Protein AF-A0A2W6VGR0-F1 (afdb_monomer)

Foldseek 3Di:
DDWDDDPVDIDDDDDDAAAAEEAEDDPPPGHHPLPVLLVLLSNLRHAFKHKYKYPPDLPSCPCVVLQVVQVWPKDKASQDDPDDDDPDDRDRRMIMIIGTDPTAGAAEEEEQPAQRSLVSSVVNQQRHDDHHHYHPSVRVCVPDPCPVVVCVVVVGDDDDDD

Solvent-accessible surface area (backbone atoms only — not comparable to full-atom values): 9488 Å² total; per-residue (Å²): 95,55,72,47,86,52,100,88,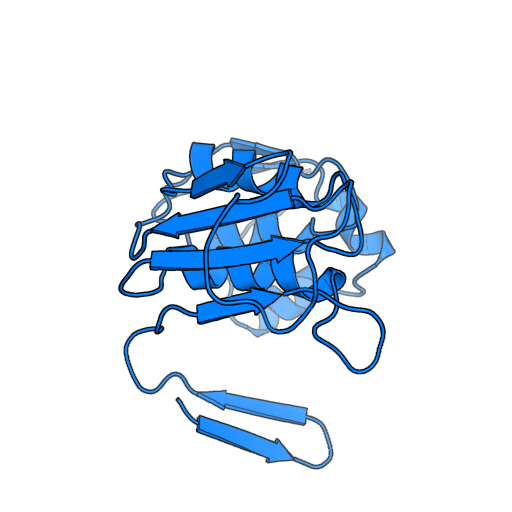49,69,52,77,43,88,66,68,82,45,69,48,51,79,47,60,30,37,66,88,92,48,46,50,68,85,55,48,53,54,46,51,57,54,36,30,53,3,64,36,72,22,36,44,35,34,64,77,52,71,79,68,68,69,66,51,58,55,44,40,71,19,55,32,49,65,51,76,32,77,73,32,70,96,71,79,91,69,96,66,82,89,58,98,58,14,24,25,36,40,28,44,19,63,32,74,33,36,43,40,82,42,72,37,91,50,56,89,51,30,62,36,56,53,52,44,44,73,66,20,52,72,69,47,49,73,42,56,59,77,47,34,58,79,81,36,82,63,51,65,63,54,38,49,76,70,68,56,90,83,82,89,84,133

pLDDT: mean 92.06, std 6.68, range [71.69, 98.56]

Mean predicted aligned error: 4.32 Å

Structure (mmCIF, N/CA/C/O backbone):
data_AF-A0A2W6VGR0-F1
#
_entry.id   AF-A0A2W6VGR0-F1
#
loop_
_atom_site.group_PDB
_atom_site.id
_atom_site.type_symbol
_atom_site.label_atom_id
_atom_site.label_alt_id
_atom_site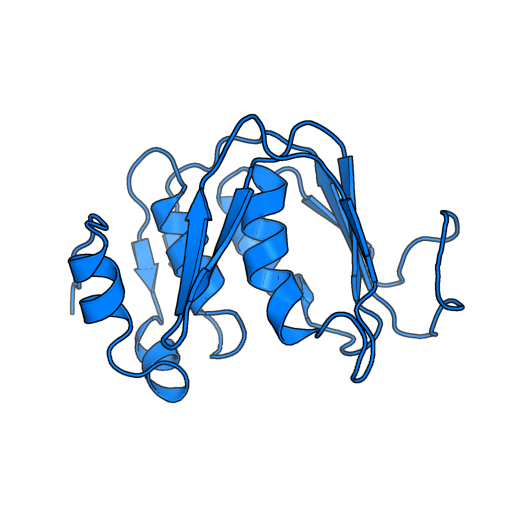.label_comp_id
_atom_site.label_asym_id
_atom_site.label_entity_id
_atom_site.label_seq_id
_atom_site.pdbx_PDB_ins_code
_atom_site.Cartn_x
_atom_site.Cartn_y
_atom_site.Cartn_z
_atom_site.occupancy
_atom_site.B_iso_or_equiv
_atom_site.auth_seq_id
_atom_site.auth_comp_id
_atom_site.auth_asym_id
_atom_site.auth_atom_id
_atom_site.pdbx_PDB_model_num
ATOM 1 N N . GLY A 1 1 ? -9.465 -15.049 -8.976 1.00 85.31 1 GLY A N 1
ATOM 2 C CA . GLY A 1 1 ? -10.829 -14.566 -8.685 1.00 85.31 1 GLY A CA 1
ATOM 3 C C . GLY A 1 1 ? -11.562 -14.367 -9.987 1.00 85.31 1 GLY A C 1
ATOM 4 O O . GLY A 1 1 ? -11.049 -14.787 -11.017 1.00 85.31 1 GLY A O 1
ATOM 5 N N . TRP A 1 2 ? -12.719 -13.728 -9.944 1.00 93.69 2 TRP A N 1
ATOM 6 C CA . TRP A 1 2 ? -13.443 -13.295 -11.134 1.00 93.69 2 TRP A CA 1
ATOM 7 C C . TRP A 1 2 ? -14.023 -11.907 -10.893 1.00 93.69 2 TRP A C 1
ATOM 9 O O . TRP A 1 2 ? -14.167 -11.478 -9.746 1.00 93.69 2 TRP A O 1
ATOM 19 N N . PHE A 1 3 ? -14.310 -11.204 -11.978 1.00 95.44 3 PHE A N 1
ATOM 20 C CA . PHE A 1 3 ? -14.985 -9.921 -11.934 1.00 95.44 3 PHE A CA 1
ATOM 21 C C . PHE A 1 3 ? -16.091 -9.890 -12.983 1.00 95.44 3 PHE A C 1
ATOM 23 O O . PHE A 1 3 ? -16.029 -10.625 -13.969 1.00 95.44 3 PHE A O 1
ATOM 30 N N . ASP A 1 4 ? -17.095 -9.062 -12.740 1.00 96.44 4 ASP A N 1
ATOM 31 C CA . ASP A 1 4 ? -18.217 -8.837 -13.644 1.00 96.44 4 ASP A CA 1
ATOM 32 C C . ASP A 1 4 ? -18.394 -7.331 -13.843 1.00 96.44 4 ASP A C 1
ATOM 34 O O . ASP A 1 4 ? -18.502 -6.583 -12.867 1.00 96.44 4 ASP A O 1
ATOM 38 N N . VAL A 1 5 ? -18.346 -6.883 -15.098 1.00 97.31 5 VAL A N 1
ATOM 39 C CA . VAL A 1 5 ? -18.459 -5.466 -15.463 1.00 97.31 5 VAL A CA 1
ATOM 40 C C . VAL A 1 5 ? -19.920 -5.174 -15.762 1.00 97.31 5 VAL A C 1
ATOM 42 O O . VAL A 1 5 ? -20.487 -5.696 -16.718 1.00 97.31 5 VAL A O 1
ATOM 45 N N . GLN A 1 6 ? -20.513 -4.320 -14.942 1.00 95.69 6 GLN A N 1
ATOM 46 C CA . GLN A 1 6 ? -21.910 -3.920 -15.011 1.00 95.69 6 GLN A CA 1
ATOM 47 C C . GLN A 1 6 ? -22.007 -2.456 -15.445 1.00 95.69 6 GLN A C 1
ATOM 49 O O . GLN A 1 6 ? -21.031 -1.709 -15.397 1.00 95.69 6 GLN A O 1
ATOM 54 N N . GLU A 1 7 ? -23.202 -2.020 -15.841 1.00 96.00 7 GLU A N 1
ATOM 55 C CA . GLU A 1 7 ? -23.436 -0.648 -16.314 1.00 96.00 7 GLU A CA 1
ATOM 56 C C . GLU A 1 7 ? -23.005 0.423 -15.295 1.00 96.00 7 GLU A C 1
ATOM 58 O O . GLU A 1 7 ? -22.522 1.491 -15.668 1.00 96.00 7 GLU A O 1
ATOM 63 N N . HIS A 1 8 ? -23.147 0.129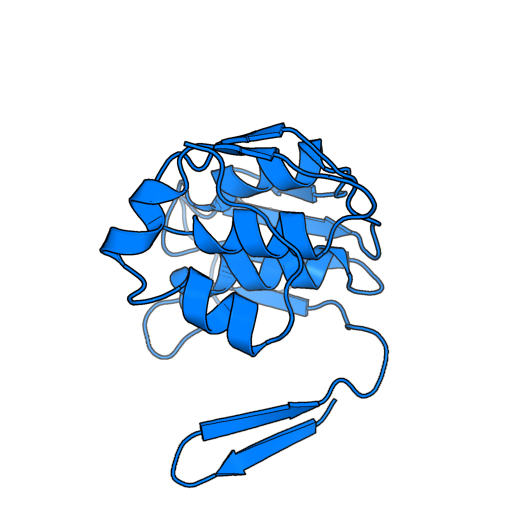 -14.000 1.00 94.94 8 HIS A N 1
ATOM 64 C CA . HIS A 1 8 ? -22.885 1.078 -12.915 1.00 94.94 8 HIS A CA 1
ATOM 65 C C . HIS A 1 8 ? -21.736 0.663 -11.990 1.00 94.94 8 HIS A C 1
ATOM 67 O O . HIS A 1 8 ? -21.578 1.239 -10.914 1.00 94.94 8 HIS A O 1
ATOM 73 N N . GLY A 1 9 ? -20.924 -0.325 -12.372 1.00 94.62 9 GLY A N 1
ATOM 74 C CA . GLY A 1 9 ? -19.812 -0.742 -11.527 1.00 94.62 9 GLY A CA 1
ATOM 75 C C . GLY A 1 9 ? -19.144 -2.036 -11.951 1.00 94.62 9 GLY A C 1
ATOM 76 O O . GLY A 1 9 ? -19.441 -2.614 -12.991 1.00 94.62 9 GLY A O 1
ATOM 77 N N . ILE A 1 10 ? -18.216 -2.492 -11.117 1.00 96.69 10 ILE A N 1
ATOM 78 C CA . ILE A 1 10 ? -17.509 -3.754 -11.315 1.00 96.69 10 ILE A CA 1
ATOM 79 C C . ILE A 1 10 ? -17.635 -4.557 -10.026 1.00 96.69 10 ILE A C 1
ATOM 81 O O . ILE A 1 10 ? -17.228 -4.098 -8.959 1.00 96.69 10 ILE A O 1
ATOM 85 N N . LEU A 1 11 ? -18.197 -5.758 -10.124 1.00 93.94 11 LEU A N 1
ATOM 86 C CA . LEU A 1 11 ? -18.236 -6.707 -9.020 1.00 93.94 11 LEU A CA 1
ATOM 87 C C . LEU A 1 11 ? -16.936 -7.505 -9.017 1.00 93.94 11 LEU A C 1
ATOM 89 O O . LEU A 1 11 ? -16.612 -8.146 -10.010 1.00 93.94 11 LEU A O 1
ATOM 93 N N . PHE A 1 12 ? -16.230 -7.532 -7.889 1.00 93.19 12 PHE A N 1
ATOM 94 C CA . PHE A 1 12 ? -15.039 -8.360 -7.703 1.00 93.19 12 PHE A CA 1
ATOM 95 C C . PHE A 1 12 ? -15.331 -9.500 -6.731 1.00 93.19 12 PHE A C 1
ATOM 97 O O . PHE A 1 12 ? -15.888 -9.280 -5.657 1.00 93.19 12 PHE A O 1
ATOM 104 N N . ARG A 1 13 ? -14.916 -10.726 -7.075 1.00 92.88 13 ARG A N 1
ATOM 105 C CA . ARG A 1 13 ? -14.934 -11.866 -6.150 1.00 92.88 13 ARG A CA 1
ATOM 106 C C . ARG A 1 13 ? -13.575 -12.547 -6.065 1.00 92.88 13 ARG A C 1
ATOM 108 O O . ARG A 1 13 ? -12.994 -12.991 -7.066 1.00 92.88 13 ARG A O 1
ATOM 115 N N . ARG A 1 14 ? -13.080 -12.689 -4.833 1.00 90.75 14 ARG A N 1
ATOM 116 C CA . ARG A 1 14 ? -11.909 -13.518 -4.533 1.00 90.75 14 ARG A CA 1
ATOM 117 C C . ARG A 1 14 ? -12.263 -14.982 -4.807 1.00 90.75 14 ARG A C 1
ATOM 119 O O . ARG A 1 14 ? -13.338 -15.444 -4.452 1.00 90.75 14 ARG A O 1
ATOM 126 N N . GLY A 1 15 ? -11.362 -15.695 -5.480 1.00 91.31 15 GLY A N 1
ATOM 127 C CA . GLY A 1 15 ? -11.568 -17.099 -5.874 1.00 91.31 15 GLY A CA 1
ATOM 128 C C . GLY A 1 15 ? -10.473 -18.047 -5.386 1.00 91.31 15 GLY A C 1
ATOM 129 O O . GLY A 1 15 ? -10.419 -19.179 -5.840 1.00 91.31 15 GLY A O 1
ATOM 130 N N . GLY A 1 16 ? -9.561 -17.565 -4.540 1.00 93.38 16 GLY A N 1
ATOM 131 C CA . GLY A 1 16 ? -8.409 -18.313 -4.044 1.00 93.38 16 GLY A CA 1
ATOM 132 C C . GLY A 1 16 ? -7.379 -17.392 -3.381 1.00 93.38 16 GLY A C 1
ATOM 133 O O . GLY A 1 16 ? -7.677 -16.206 -3.160 1.00 93.38 16 GLY A O 1
ATOM 134 N N . PRO A 1 17 ? -6.178 -17.914 -3.083 1.00 94.44 17 PRO A N 1
ATOM 135 C CA . PRO A 1 17 ? -5.058 -17.114 -2.609 1.00 94.44 17 PRO A CA 1
ATOM 136 C C . PRO A 1 17 ? -4.715 -15.972 -3.565 1.00 94.44 17 PRO A C 1
ATOM 138 O O . PRO A 1 17 ? -4.938 -16.062 -4.779 1.00 94.44 17 PRO A O 1
ATOM 141 N N . ILE A 1 18 ? -4.204 -14.877 -3.006 1.00 95.00 18 ILE A N 1
ATOM 142 C CA . ILE A 1 18 ? -3.676 -13.777 -3.812 1.00 95.00 18 ILE A CA 1
ATOM 143 C C . ILE A 1 18 ? -2.328 -14.248 -4.353 1.00 95.00 18 ILE A C 1
ATOM 145 O O . ILE A 1 18 ? -1.543 -14.856 -3.632 1.00 95.00 18 ILE A O 1
ATOM 149 N N . LYS A 1 19 ? -2.088 -14.019 -5.642 1.00 96.31 19 LYS A N 1
ATOM 150 C CA . LYS A 1 19 ? -0.837 -14.402 -6.294 1.00 96.31 19 LYS A CA 1
ATOM 151 C C . LYS A 1 19 ? 0.095 -13.198 -6.367 1.00 96.31 19 LYS A C 1
ATOM 153 O O . LYS A 1 19 ? -0.407 -12.085 -6.548 1.00 96.31 19 LYS A O 1
ATOM 158 N N . PRO A 1 20 ? 1.411 -13.415 -6.275 1.00 97.12 20 PRO A N 1
ATOM 159 C CA . PRO A 1 20 ? 2.374 -12.347 -6.414 1.00 97.12 20 PRO A CA 1
ATOM 160 C C . PRO A 1 20 ? 2.394 -11.825 -7.847 1.00 97.12 20 PRO A C 1
ATOM 162 O O . PRO A 1 20 ? 2.030 -12.529 -8.796 1.00 97.12 20 PRO A O 1
ATOM 165 N N . VAL A 1 21 ? 2.838 -10.582 -8.001 1.00 95.88 21 VAL A N 1
ATOM 166 C CA . VAL A 1 21 ? 2.995 -9.935 -9.306 1.00 95.88 21 VAL A CA 1
ATOM 167 C C . VAL A 1 21 ? 4.274 -9.109 -9.350 1.00 95.88 21 VAL A C 1
ATOM 169 O O . VAL A 1 21 ? 4.748 -8.611 -8.330 1.00 95.88 21 VAL A O 1
ATOM 172 N N . VAL A 1 22 ? 4.795 -8.924 -10.561 1.00 94.88 22 VAL A N 1
ATOM 173 C CA . VAL A 1 22 ? 5.787 -7.892 -10.866 1.00 94.88 22 VAL A CA 1
ATOM 174 C C . VAL A 1 22 ? 5.066 -6.781 -11.621 1.00 94.88 22 VAL A C 1
ATOM 176 O O . VAL A 1 22 ? 4.456 -7.038 -12.660 1.00 94.88 22 VAL A O 1
ATOM 179 N N . VAL A 1 23 ? 5.083 -5.564 -11.080 1.00 93.56 23 VAL A N 1
ATOM 180 C CA . VAL A 1 23 ? 4.380 -4.403 -11.641 1.00 93.56 23 VAL A CA 1
ATOM 181 C C . VAL A 1 23 ? 5.336 -3.231 -11.7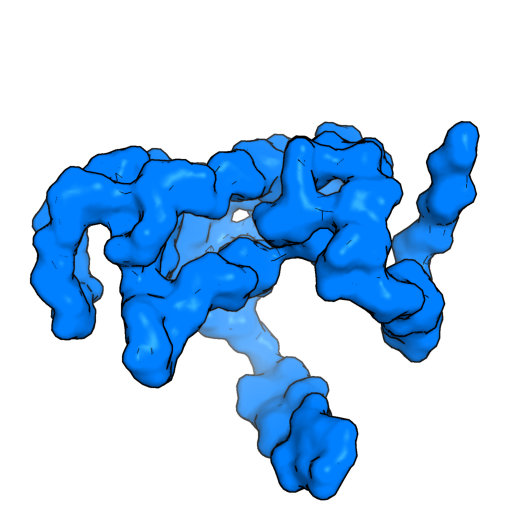76 1.00 93.56 23 VAL A C 1
ATOM 183 O O . VAL A 1 23 ? 6.108 -2.932 -10.872 1.00 93.56 23 VAL A O 1
ATOM 186 N N . GLU A 1 24 ? 5.240 -2.534 -12.902 1.00 93.06 24 GLU A N 1
ATOM 187 C CA . GLU A 1 24 ? 5.962 -1.295 -13.180 1.00 93.06 24 GLU A CA 1
ATOM 188 C C . GLU A 1 24 ? 4.951 -0.167 -13.359 1.00 93.06 24 GLU A C 1
ATOM 190 O O . GLU A 1 24 ? 4.087 -0.250 -14.239 1.00 93.06 24 GLU A O 1
ATOM 195 N N . THR A 1 25 ? 5.050 0.885 -12.542 1.00 93.38 25 THR A N 1
ATOM 196 C CA . THR A 1 25 ? 4.269 2.104 -12.768 1.00 93.38 25 THR A CA 1
ATOM 197 C C . THR A 1 25 ? 4.737 2.782 -14.052 1.00 93.38 25 THR A C 1
ATOM 199 O O . THR A 1 25 ? 5.918 2.735 -14.398 1.00 93.38 25 THR A O 1
ATOM 202 N N . ASP A 1 26 ? 3.819 3.407 -14.782 1.00 91.38 26 ASP A N 1
ATOM 203 C CA . ASP A 1 26 ? 4.120 4.103 -16.032 1.00 91.38 26 ASP A CA 1
ATOM 204 C C . ASP A 1 26 ? 3.118 5.244 -16.265 1.00 91.38 26 ASP A C 1
ATOM 206 O O . ASP A 1 26 ? 2.103 5.370 -15.571 1.00 91.38 26 ASP A O 1
ATOM 210 N N . VAL A 1 27 ? 3.405 6.099 -17.245 1.00 88.88 27 VAL A N 1
ATOM 211 C CA . VAL A 1 27 ? 2.454 7.121 -17.700 1.00 88.88 27 VAL A CA 1
ATOM 212 C C . VAL A 1 27 ? 1.241 6.463 -18.362 1.00 88.88 27 VAL A C 1
ATOM 214 O O . VAL A 1 27 ? 1.321 5.338 -18.858 1.00 88.88 27 VAL A O 1
ATOM 217 N N . HIS A 1 28 ? 0.106 7.165 -18.398 1.00 89.62 28 HIS A N 1
ATOM 218 C CA . HIS A 1 28 ? -1.102 6.667 -19.059 1.00 89.62 28 HIS A CA 1
ATOM 219 C C . HIS A 1 28 ? -0.803 6.253 -20.519 1.00 89.62 28 HIS A C 1
ATOM 221 O O . HIS A 1 28 ? -0.177 7.039 -21.237 1.00 89.62 28 HIS A O 1
ATOM 227 N N . PRO A 1 29 ? -1.237 5.057 -20.979 1.00 91.88 29 PRO A N 1
ATOM 228 C CA . PRO A 1 29 ? -2.218 4.139 -20.374 1.00 91.88 29 PRO A CA 1
ATOM 229 C C . PRO A 1 29 ? -1.642 2.996 -19.512 1.00 91.88 29 PRO A C 1
ATOM 231 O O . PRO A 1 29 ? -2.332 2.005 -19.280 1.00 91.88 29 PRO A O 1
ATOM 234 N N . GLY A 1 30 ? -0.388 3.086 -19.067 1.00 91.31 30 GLY A N 1
ATOM 235 C CA . GLY A 1 30 ? 0.230 2.078 -18.204 1.00 91.31 30 GLY A CA 1
ATOM 236 C C . GLY A 1 30 ? -0.293 2.071 -16.761 1.00 91.31 30 GLY A C 1
ATOM 237 O O . GLY A 1 30 ? -1.245 2.775 -16.417 1.00 91.31 30 GLY A O 1
ATOM 238 N N . TYR A 1 31 ? 0.325 1.246 -15.905 1.00 93.12 31 TYR A N 1
ATOM 239 C CA . TYR A 1 31 ? -0.109 1.099 -14.515 1.00 93.12 31 TYR A CA 1
ATOM 240 C C . TYR A 1 31 ? 0.120 2.400 -13.741 1.00 93.12 31 TYR A C 1
ATOM 242 O O . TYR A 1 31 ? 1.249 2.870 -13.598 1.00 93.12 31 TYR A O 1
ATOM 250 N N . MET A 1 32 ? -0.956 2.997 -13.239 1.00 92.88 32 MET A N 1
ATOM 251 C CA . MET A 1 32 ? -0.883 4.308 -12.609 1.00 92.88 32 MET A CA 1
ATOM 252 C C . MET A 1 32 ? -0.149 4.235 -11.269 1.00 92.88 32 MET A C 1
ATOM 254 O O . MET A 1 32 ? -0.471 3.431 -10.397 1.00 92.88 32 MET A O 1
ATOM 258 N N . THR A 1 33 ? 0.790 5.156 -11.071 1.00 92.12 33 THR A N 1
ATOM 259 C CA . THR A 1 33 ? 1.518 5.358 -9.806 1.00 92.12 33 THR A CA 1
ATOM 260 C C . THR A 1 33 ? 0.593 5.576 -8.596 1.00 92.12 33 THR A C 1
ATOM 262 O O . THR A 1 33 ? 0.951 5.240 -7.475 1.00 92.12 33 THR A O 1
ATOM 265 N N . ASP A 1 34 ? -0.637 6.061 -8.789 1.00 90.44 34 ASP A N 1
ATOM 266 C CA . ASP A 1 34 ? -1.611 6.208 -7.699 1.00 90.44 34 ASP A CA 1
ATOM 267 C C . ASP A 1 34 ? -2.187 4.866 -7.203 1.00 90.44 34 ASP A C 1
ATOM 269 O O . ASP A 1 34 ? -2.687 4.789 -6.083 1.00 90.44 34 ASP A O 1
ATOM 273 N N . TRP A 1 35 ? -2.110 3.799 -8.005 1.00 91.94 35 TRP A N 1
ATOM 274 C CA . TRP A 1 35 ? -2.689 2.488 -7.684 1.00 91.94 35 TRP A CA 1
ATOM 275 C C . TRP A 1 35 ? -1.700 1.530 -7.014 1.00 91.94 35 TRP A C 1
ATOM 277 O O . TRP A 1 35 ? -2.088 0.451 -6.572 1.00 91.94 35 TRP A O 1
ATOM 287 N N . GLN A 1 36 ? -0.417 1.883 -6.934 1.00 94.06 36 GLN A N 1
ATOM 288 C CA . GLN A 1 36 ? 0.598 0.998 -6.353 1.00 94.06 36 GLN A CA 1
ATOM 289 C C . GLN A 1 36 ? 0.465 0.849 -4.829 1.00 94.06 36 GLN A C 1
ATOM 291 O O . GLN A 1 36 ? 0.636 -0.250 -4.316 1.00 94.06 36 GLN A O 1
ATOM 296 N N . GLN A 1 37 ? 0.062 1.907 -4.117 1.00 94.06 37 GLN A N 1
ATOM 297 C CA . GLN A 1 37 ? -0.060 1.898 -2.654 1.00 94.06 37 GLN A CA 1
ATOM 298 C C . GLN A 1 37 ? -1.095 0.873 -2.141 1.00 94.06 37 GLN A C 1
ATOM 300 O O . GLN A 1 37 ? -0.716 0.004 -1.354 1.00 94.06 37 GLN A O 1
ATOM 305 N N . PRO A 1 38 ? -2.362 0.864 -2.613 1.00 93.88 38 PRO A N 1
ATOM 306 C CA . PRO A 1 38 ? -3.314 -0.171 -2.203 1.00 93.88 38 PRO A CA 1
ATOM 307 C C . PRO A 1 38 ? -2.960 -1.559 -2.738 1.00 93.88 38 PRO A C 1
ATOM 309 O O . PRO A 1 38 ? -3.262 -2.557 -2.086 1.00 93.88 38 PRO A O 1
ATOM 312 N N . LEU A 1 39 ? -2.310 -1.640 -3.906 1.00 96.25 39 LEU A N 1
ATOM 313 C CA . LEU A 1 39 ? -1.839 -2.914 -4.436 1.00 96.25 39 LEU A CA 1
ATOM 314 C C . LEU A 1 39 ? -0.818 -3.538 -3.486 1.00 96.25 39 LEU A C 1
ATOM 316 O O . LEU A 1 39 ? -0.985 -4.691 -3.121 1.00 96.25 39 LEU A O 1
ATOM 320 N N . ILE A 1 40 ? 0.193 -2.792 -3.042 1.00 97.56 40 ILE A N 1
ATOM 321 C CA . ILE A 1 40 ? 1.218 -3.292 -2.117 1.00 97.56 40 ILE A CA 1
ATOM 322 C C . ILE A 1 40 ? 0.598 -3.811 -0.816 1.00 97.56 40 ILE A C 1
ATOM 324 O O . ILE A 1 40 ? 1.012 -4.872 -0.359 1.00 97.56 40 ILE A O 1
ATOM 328 N N . VAL A 1 41 ? -0.425 -3.143 -0.262 1.00 97.38 41 VAL A N 1
ATOM 329 C CA . VAL A 1 41 ? -1.174 -3.675 0.895 1.00 97.38 41 VAL A CA 1
ATOM 330 C C . VAL A 1 41 ? -1.743 -5.056 0.568 1.00 97.38 41 VAL A C 1
ATOM 332 O O . VAL A 1 41 ? -1.509 -6.001 1.311 1.00 97.38 41 VAL A O 1
ATOM 335 N N . ALA A 1 42 ? -2.413 -5.222 -0.575 1.00 96.56 42 ALA A N 1
ATOM 336 C CA . ALA A 1 42 ? -2.891 -6.537 -1.003 1.00 96.56 42 ALA A CA 1
ATOM 337 C C . ALA A 1 42 ? -1.752 -7.548 -1.264 1.00 96.56 42 ALA A C 1
ATOM 339 O O . ALA A 1 42 ? -1.937 -8.739 -1.023 1.00 96.56 42 ALA A O 1
ATOM 340 N N . LEU A 1 43 ? -0.577 -7.100 -1.725 1.00 98.06 43 LEU A N 1
ATOM 341 C CA . LEU A 1 43 ? 0.586 -7.960 -1.980 1.00 98.06 43 LEU A CA 1
ATOM 342 C C . LEU A 1 43 ? 1.249 -8.473 -0.704 1.00 98.06 43 LEU A C 1
ATOM 344 O O . LEU A 1 43 ? 1.788 -9.574 -0.733 1.00 98.06 43 LEU A O 1
ATOM 348 N N . THR A 1 44 ? 1.121 -7.771 0.428 1.00 98.38 44 THR A N 1
ATOM 349 C CA . THR A 1 44 ? 1.494 -8.349 1.735 1.00 98.38 44 THR A CA 1
ATOM 350 C C . THR A 1 44 ? 0.723 -9.639 2.035 1.00 98.38 44 THR A C 1
ATOM 352 O O . THR A 1 44 ? 1.200 -10.488 2.773 1.00 98.38 44 THR A O 1
ATOM 355 N N . GLN A 1 45 ? -0.448 -9.828 1.418 1.00 97.38 45 GLN A N 1
ATOM 356 C CA . GLN A 1 45 ? -1.319 -10.992 1.595 1.00 97.38 45 GLN A CA 1
ATOM 357 C C . GLN A 1 45 ? -1.169 -12.033 0.464 1.00 97.38 45 GLN A C 1
ATOM 359 O O . GLN A 1 45 ? -1.924 -13.009 0.415 1.00 97.38 45 GLN A O 1
ATOM 364 N N . ALA A 1 46 ? -0.254 -11.812 -0.487 1.00 97.69 46 ALA A N 1
ATOM 365 C CA . ALA A 1 46 ? -0.028 -12.684 -1.639 1.00 97.69 46 ALA A CA 1
ATOM 366 C C . ALA A 1 46 ? 0.915 -13.842 -1.308 1.00 97.69 46 ALA A C 1
ATOM 368 O O . ALA A 1 46 ? 1.847 -13.655 -0.554 1.00 97.69 46 ALA A O 1
ATOM 369 N N . GLU A 1 47 ? 0.728 -15.023 -1.897 1.00 97.62 47 GLU A N 1
ATOM 370 C CA . GLU A 1 47 ? 1.616 -16.175 -1.677 1.00 97.62 47 GLU A CA 1
ATOM 371 C C . GLU A 1 47 ? 2.865 -16.127 -2.569 1.00 97.62 47 GLU A C 1
ATOM 373 O O . GLU A 1 47 ? 2.855 -16.624 -3.697 1.00 97.62 47 GLU A O 1
ATOM 378 N N . GLY A 1 48 ? 3.950 -15.545 -2.055 1.00 97.69 48 GLY A N 1
ATOM 379 C CA . GLY A 1 48 ? 5.254 -15.464 -2.711 1.00 97.69 48 GLY A CA 1
ATOM 380 C C . GLY A 1 48 ? 5.828 -14.047 -2.759 1.00 97.69 48 GLY A C 1
ATOM 381 O O . GLY A 1 48 ? 5.344 -13.130 -2.100 1.00 97.69 48 GLY A O 1
ATOM 382 N N . GLU A 1 49 ? 6.873 -13.878 -3.565 1.00 97.75 49 GLU A N 1
ATOM 383 C CA . GLU A 1 49 ? 7.574 -12.604 -3.743 1.00 97.75 49 GLU A CA 1
ATOM 384 C C . GLU A 1 49 ? 6.928 -11.770 -4.856 1.00 97.75 49 GLU A C 1
ATOM 386 O O . GLU A 1 49 ? 6.806 -12.219 -5.997 1.00 97.75 49 GLU A O 1
ATOM 391 N N . SER A 1 50 ? 6.539 -10.541 -4.528 1.00 97.81 50 SER A N 1
ATOM 392 C CA . SER A 1 50 ? 6.071 -9.530 -5.476 1.00 97.81 50 SER A CA 1
ATOM 393 C C . SER A 1 50 ? 7.080 -8.396 -5.597 1.00 97.81 50 SER A C 1
ATOM 395 O O . SER A 1 50 ? 7.757 -8.051 -4.630 1.00 97.81 50 SER A O 1
ATOM 397 N N . ILE A 1 51 ? 7.134 -7.759 -6.766 1.00 96.12 51 ILE A N 1
ATOM 398 C CA . ILE A 1 51 ? 8.020 -6.616 -7.007 1.00 96.12 51 ILE A CA 1
ATOM 399 C C . ILE A 1 51 ? 7.206 -5.469 -7.592 1.00 96.12 51 ILE A C 1
ATOM 401 O O . ILE A 1 51 ? 6.523 -5.625 -8.603 1.00 96.12 51 ILE A O 1
ATOM 405 N N . VAL A 1 52 ? 7.295 -4.297 -6.972 1.00 95.56 52 VAL A N 1
ATOM 406 C CA . VAL A 1 52 ? 6.697 -3.065 -7.489 1.00 95.56 52 VAL A CA 1
ATOM 407 C C . VAL A 1 52 ? 7.807 -2.085 -7.827 1.00 95.56 52 VAL A C 1
ATOM 409 O O . VAL A 1 52 ? 8.508 -1.606 -6.940 1.00 95.56 52 VAL A O 1
ATOM 412 N N . HIS A 1 53 ? 7.951 -1.771 -9.110 1.00 94.50 53 HIS A N 1
ATOM 413 C CA . HIS A 1 53 ? 8.835 -0.728 -9.612 1.00 94.50 53 HIS A CA 1
ATOM 414 C C . HIS A 1 53 ? 8.061 0.584 -9.741 1.00 94.50 53 HIS A C 1
ATOM 416 O O . HIS A 1 53 ? 7.106 0.683 -10.512 1.00 94.50 53 HIS A O 1
ATOM 422 N N . GLU A 1 54 ? 8.494 1.606 -9.011 1.00 93.38 54 GLU A N 1
ATOM 423 C CA . GLU A 1 54 ? 7.987 2.966 -9.138 1.00 93.38 54 GLU A CA 1
ATOM 424 C C . GLU A 1 54 ? 8.911 3.762 -10.068 1.00 93.38 54 GLU A C 1
ATOM 426 O O . GLU A 1 54 ? 10.044 4.083 -9.711 1.00 93.38 54 GLU A O 1
ATOM 431 N N . THR A 1 55 ? 8.432 4.059 -11.279 1.00 91.44 55 THR A N 1
ATOM 432 C CA . THR A 1 55 ? 9.202 4.735 -12.340 1.00 91.44 55 THR A CA 1
ATOM 433 C C . THR A 1 55 ? 8.707 6.155 -12.645 1.00 91.44 55 THR A C 1
ATOM 435 O O . THR A 1 55 ? 9.244 6.822 -13.538 1.00 91.44 55 THR A O 1
ATOM 438 N N . VAL A 1 56 ? 7.668 6.614 -11.936 1.00 90.06 56 VAL A N 1
ATOM 439 C CA . VAL A 1 56 ? 7.009 7.909 -12.158 1.00 90.06 56 VAL A CA 1
ATOM 440 C C . VAL A 1 56 ? 7.314 8.903 -11.034 1.00 90.06 56 VAL A C 1
ATOM 442 O O . VAL A 1 56 ? 7.576 10.065 -11.333 1.00 90.06 56 VAL A O 1
ATOM 445 N N . TYR A 1 57 ? 7.301 8.475 -9.764 1.00 86.31 57 TYR A N 1
ATOM 446 C CA . TYR A 1 57 ? 7.569 9.347 -8.609 1.00 86.31 57 TYR A CA 1
ATOM 447 C C . TYR A 1 57 ? 8.647 8.799 -7.672 1.00 86.31 57 TYR A C 1
ATOM 449 O O . TYR A 1 57 ? 8.471 7.782 -7.014 1.00 86.31 57 TYR A O 1
ATOM 457 N N . GLU A 1 58 ? 9.713 9.570 -7.508 1.00 79.75 58 GLU A N 1
ATOM 458 C CA . GLU A 1 58 ? 10.976 9.163 -6.871 1.00 79.75 58 GLU A CA 1
ATOM 459 C C . GLU A 1 58 ? 10.910 8.978 -5.349 1.00 79.75 58 GLU A C 1
ATOM 461 O O . GLU A 1 58 ? 11.887 8.554 -4.748 1.00 79.75 58 GLU A O 1
ATOM 466 N N . ASN A 1 59 ? 9.790 9.325 -4.709 1.00 85.00 59 ASN A N 1
ATOM 467 C CA . ASN A 1 59 ? 9.624 9.292 -3.252 1.00 85.00 59 ASN A CA 1
ATOM 468 C C . ASN A 1 59 ? 8.216 8.839 -2.857 1.00 85.00 59 ASN A C 1
ATOM 470 O O . ASN A 1 59 ? 7.552 9.466 -2.033 1.00 85.00 59 ASN A O 1
ATOM 474 N N . ARG A 1 60 ? 7.725 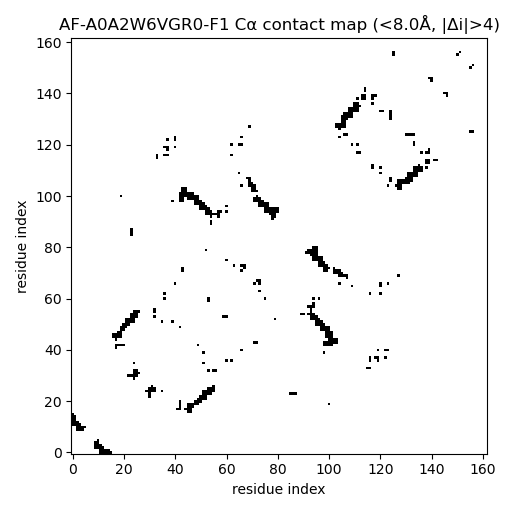7.768 -3.489 1.00 89.69 60 ARG A N 1
ATOM 475 C CA . ARG A 1 60 ? 6.333 7.324 -3.313 1.00 89.69 60 ARG A CA 1
ATOM 476 C C . ARG A 1 60 ? 6.164 6.072 -2.457 1.00 89.69 60 ARG A C 1
ATOM 478 O O . ARG A 1 60 ? 5.056 5.756 -2.035 1.00 89.69 60 ARG A O 1
ATOM 485 N N . LEU A 1 61 ? 7.257 5.381 -2.145 1.00 93.44 61 LEU A N 1
ATOM 486 C CA . LEU A 1 61 ? 7.227 4.158 -1.339 1.00 93.44 61 LEU A CA 1
ATOM 487 C C . LEU A 1 61 ? 7.332 4.405 0.174 1.00 93.44 61 LEU A C 1
ATOM 489 O O . LEU A 1 61 ? 7.358 3.447 0.930 1.00 93.44 61 LEU A O 1
ATOM 493 N N . GLY A 1 62 ? 7.341 5.657 0.648 1.00 91.88 62 GLY A N 1
ATOM 494 C CA . GLY A 1 62 ? 7.480 5.966 2.081 1.00 91.88 62 GLY A CA 1
ATOM 495 C C . GLY A 1 62 ? 6.407 5.333 2.979 1.00 91.88 62 GLY A C 1
ATOM 496 O O . GLY A 1 62 ? 6.693 4.972 4.118 1.00 91.88 62 GLY A O 1
ATOM 497 N N . PHE A 1 63 ? 5.196 5.115 2.456 1.00 92.38 63 PHE A N 1
ATOM 498 C CA . PHE A 1 63 ? 4.097 4.502 3.210 1.00 92.38 63 PHE A CA 1
ATOM 499 C C . PHE A 1 63 ? 4.374 3.056 3.650 1.00 92.38 63 PHE A C 1
ATOM 501 O O . PHE A 1 63 ? 3.785 2.589 4.625 1.00 92.38 63 PHE A O 1
ATOM 508 N N . THR A 1 64 ? 5.291 2.347 2.977 1.00 95.50 64 THR A N 1
ATOM 509 C CA . THR A 1 64 ? 5.630 0.964 3.334 1.00 95.50 64 THR A CA 1
ATOM 510 C C . THR A 1 64 ? 6.252 0.866 4.722 1.00 95.50 64 THR A C 1
ATOM 512 O O . THR A 1 64 ? 6.146 -0.182 5.345 1.00 95.50 64 THR A O 1
ATOM 515 N N . GLN A 1 65 ? 6.818 1.952 5.260 1.00 95.06 65 GLN A N 1
ATOM 516 C CA . GLN A 1 65 ? 7.326 1.988 6.634 1.00 95.06 65 GLN A CA 1
ATOM 517 C C . GLN A 1 65 ? 6.229 1.691 7.665 1.00 95.06 65 GLN A C 1
ATOM 519 O O . GLN A 1 65 ? 6.489 1.003 8.650 1.00 95.06 65 GLN A O 1
ATOM 524 N N . ALA A 1 66 ? 4.997 2.156 7.429 1.00 95.25 66 ALA A N 1
ATOM 525 C CA . ALA A 1 66 ? 3.867 1.830 8.293 1.00 95.25 66 ALA A CA 1
ATOM 526 C C . ALA A 1 66 ? 3.487 0.350 8.179 1.00 95.25 66 ALA A C 1
ATOM 528 O O . ALA A 1 66 ? 3.268 -0.295 9.196 1.00 95.25 66 ALA A O 1
ATOM 529 N N . LEU A 1 67 ? 3.503 -0.218 6.970 1.00 97.44 67 LEU A N 1
ATOM 530 C CA . LEU A 1 67 ? 3.255 -1.651 6.774 1.00 97.44 67 LEU A CA 1
ATOM 531 C C . LEU A 1 67 ? 4.322 -2.516 7.454 1.00 97.44 67 LEU A C 1
ATOM 533 O O . LEU A 1 67 ? 3.986 -3.500 8.102 1.00 97.44 67 LEU A O 1
ATOM 537 N N . VAL A 1 68 ? 5.597 -2.125 7.364 1.00 97.81 68 VAL A N 1
ATOM 538 C CA . VAL A 1 68 ? 6.702 -2.796 8.067 1.00 97.81 68 VAL A CA 1
ATOM 539 C C . VAL A 1 68 ? 6.524 -2.692 9.584 1.00 97.81 68 VAL A C 1
ATOM 541 O O . VAL A 1 68 ? 6.735 -3.674 10.289 1.00 97.81 68 VAL A O 1
ATOM 544 N N . LYS A 1 69 ? 6.067 -1.542 10.106 1.00 97.19 69 LYS A N 1
ATOM 545 C CA . LYS A 1 69 ? 5.704 -1.399 11.529 1.00 97.19 69 LYS A CA 1
ATOM 546 C C . LYS A 1 69 ? 4.570 -2.350 11.934 1.00 97.19 69 LYS A C 1
ATOM 548 O O . LYS A 1 69 ? 4.577 -2.848 13.054 1.00 97.19 69 LYS A O 1
ATOM 553 N N . MET A 1 70 ? 3.643 -2.623 11.020 1.00 98.31 70 MET A N 1
ATOM 554 C CA . MET A 1 70 ? 2.574 -3.614 11.175 1.00 98.31 70 MET A CA 1
ATOM 555 C C . MET A 1 70 ? 3.040 -5.057 10.912 1.00 98.31 70 MET A C 1
ATOM 557 O O . MET A 1 70 ? 2.221 -5.966 10.916 1.00 98.31 70 MET A O 1
ATOM 561 N N . GLY A 1 71 ? 4.334 -5.294 10.686 1.00 98.00 71 GLY A N 1
ATOM 562 C CA . GLY A 1 71 ? 4.914 -6.629 10.543 1.00 98.00 71 GLY A CA 1
ATOM 563 C C . GLY A 1 71 ? 5.141 -7.104 9.108 1.00 98.00 71 GLY A C 1
ATOM 564 O O . GLY A 1 71 ? 5.678 -8.192 8.941 1.00 98.00 71 GLY A O 1
ATOM 565 N N . ALA A 1 72 ? 4.791 -6.321 8.082 1.00 98.44 72 ALA A N 1
ATOM 566 C CA . ALA A 1 72 ? 4.992 -6.712 6.685 1.00 98.44 72 ALA A CA 1
ATOM 567 C C . ALA A 1 72 ? 6.476 -6.947 6.341 1.00 98.44 72 ALA A C 1
ATOM 569 O O . ALA A 1 72 ? 7.336 -6.136 6.694 1.00 98.44 72 ALA A O 1
ATOM 570 N N . ASP A 1 73 ? 6.763 -7.993 5.560 1.00 98.50 73 ASP A N 1
ATOM 571 C CA . ASP A 1 73 ? 8.083 -8.215 4.960 1.00 98.50 73 ASP A CA 1
ATOM 572 C C . ASP A 1 73 ? 8.184 -7.433 3.640 1.00 98.50 73 ASP A C 1
ATOM 574 O O . ASP A 1 73 ? 7.761 -7.883 2.569 1.00 98.50 73 ASP A O 1
ATOM 578 N N . ILE A 1 74 ? 8.678 -6.196 3.749 1.00 98.56 74 ILE A N 1
ATOM 579 C CA . ILE A 1 74 ? 8.889 -5.294 2.617 1.00 98.56 74 ILE A CA 1
ATOM 580 C C . ILE A 1 74 ? 10.300 -4.717 2.674 1.00 98.56 74 ILE A C 1
ATOM 582 O O . ILE A 1 74 ? 10.682 -4.061 3.644 1.00 98.56 74 ILE A O 1
ATOM 586 N N . VAL A 1 75 ? 11.039 -4.860 1.575 1.00 98.00 75 VAL A N 1
ATOM 587 C CA . VAL A 1 75 ? 12.338 -4.213 1.376 1.00 98.00 75 VAL A CA 1
ATOM 588 C C . VAL A 1 75 ? 12.217 -3.176 0.268 1.00 98.00 75 VAL A C 1
ATOM 590 O O . VAL A 1 75 ? 11.925 -3.494 -0.885 1.00 98.00 75 VAL A O 1
ATOM 593 N N . VAL A 1 76 ? 12.455 -1.909 0.611 1.00 97.19 76 VAL A N 1
ATOM 594 C CA . VAL A 1 76 ? 12.519 -0.820 -0.369 1.00 97.19 76 VAL A CA 1
ATOM 595 C C . VAL A 1 76 ? 13.956 -0.655 -0.851 1.00 97.19 76 VAL A C 1
ATOM 597 O O . VAL A 1 76 ? 14.875 -0.495 -0.053 1.00 97.19 76 VAL A O 1
ATOM 600 N N . HIS A 1 77 ? 14.129 -0.632 -2.169 1.00 95.06 77 HIS A N 1
ATOM 601 C CA . HIS A 1 77 ? 15.362 -0.316 -2.877 1.00 95.06 77 HIS A CA 1
ATOM 602 C C . HIS A 1 77 ? 15.248 1.103 -3.464 1.00 95.06 77 HIS A C 1
ATOM 604 O O . HIS A 1 77 ? 14.642 1.280 -4.528 1.00 95.06 77 HIS A O 1
ATOM 610 N N . PRO A 1 78 ? 15.821 2.134 -2.808 1.00 92.56 78 PRO A N 1
ATOM 611 C CA . PRO A 1 78 ? 15.630 3.538 -3.193 1.00 92.56 78 PRO A CA 1
ATOM 612 C C . PRO A 1 78 ? 16.212 3.919 -4.558 1.00 92.56 78 PRO A C 1
ATOM 614 O O . PRO A 1 78 ? 15.881 4.973 -5.084 1.00 92.56 78 PRO A O 1
ATOM 617 N N . HIS A 1 79 ? 17.089 3.080 -5.111 1.00 90.88 79 HIS A N 1
ATOM 618 C CA . HIS A 1 79 ? 17.723 3.273 -6.417 1.00 90.88 79 HIS A CA 1
ATOM 619 C C . HIS A 1 79 ? 17.270 2.225 -7.445 1.00 90.88 79 HIS A C 1
ATOM 621 O O . HIS A 1 79 ? 17.944 2.011 -8.457 1.00 90.88 79 HIS A O 1
ATOM 627 N N . GLY A 1 80 ? 16.161 1.537 -7.164 1.00 90.88 80 GLY A N 1
ATOM 628 C CA . GLY A 1 80 ? 15.688 0.404 -7.945 1.00 90.88 80 GLY A CA 1
ATOM 629 C C . GLY A 1 80 ? 16.539 -0.850 -7.753 1.00 90.88 80 GLY A C 1
ATOM 630 O O . GLY A 1 80 ? 17.460 -0.898 -6.938 1.00 90.88 80 GLY A O 1
ATOM 631 N N . LEU A 1 81 ? 16.211 -1.883 -8.525 1.00 90.44 81 LEU A N 1
ATOM 632 C CA . LEU A 1 81 ? 16.979 -3.129 -8.606 1.00 90.44 81 LEU A CA 1
ATOM 633 C C . LEU A 1 81 ? 17.982 -3.045 -9.767 1.00 90.44 81 LEU A C 1
ATOM 635 O O . LEU A 1 81 ? 17.763 -2.296 -10.714 1.00 90.44 81 LEU A O 1
ATOM 639 N N . GLU A 1 82 ? 19.089 -3.787 -9.736 1.00 82.31 82 GLU A N 1
ATOM 640 C CA . GLU A 1 82 ? 20.041 -3.794 -10.865 1.00 82.31 82 GLU A CA 1
ATOM 641 C C . GLU A 1 82 ? 19.656 -4.795 -11.965 1.00 82.31 82 GLU A C 1
ATOM 643 O O . GLU A 1 82 ? 19.916 -4.554 -13.142 1.00 82.31 82 GLU A O 1
ATOM 648 N N . GLY A 1 83 ? 18.985 -5.888 -11.595 1.00 77.31 83 GLY A N 1
ATOM 649 C CA . GLY A 1 83 ? 18.509 -6.935 -12.501 1.00 77.31 83 GLY A CA 1
ATOM 650 C C . GLY A 1 83 ? 16.988 -7.100 -12.474 1.00 77.31 83 GLY A C 1
ATOM 651 O O . GLY A 1 83 ? 16.275 -6.270 -11.911 1.00 77.31 83 GLY A O 1
ATOM 652 N N . GLY A 1 84 ? 16.503 -8.185 -13.080 1.00 74.88 84 GLY A N 1
ATOM 653 C CA . GLY A 1 84 ? 15.079 -8.527 -13.152 1.00 74.88 84 GLY A CA 1
ATOM 654 C C . GLY A 1 84 ? 14.459 -8.277 -14.527 1.00 74.88 84 GLY A C 1
ATOM 655 O O . GLY A 1 84 ? 14.973 -7.503 -15.337 1.00 74.88 84 GLY A O 1
ATOM 656 N N . ALA A 1 85 ? 13.361 -8.979 -14.807 1.00 72.12 85 ALA A N 1
ATOM 657 C CA . ALA A 1 85 ? 12.579 -8.756 -16.016 1.00 72.12 85 ALA A CA 1
ATOM 658 C C . ALA A 1 85 ? 11.892 -7.392 -15.924 1.00 72.12 85 ALA A C 1
ATOM 660 O O . ALA A 1 85 ? 11.225 -7.118 -14.930 1.00 72.12 85 ALA A O 1
ATOM 661 N N . ARG A 1 86 ? 12.049 -6.563 -16.961 1.00 74.50 86 ARG A N 1
ATOM 662 C CA . ARG A 1 86 ? 11.332 -5.294 -17.070 1.00 74.50 86 ARG A CA 1
ATOM 663 C C . ARG A 1 86 ? 10.632 -5.153 -18.398 1.00 74.50 86 ARG A C 1
ATOM 665 O O . ARG A 1 86 ? 11.176 -5.537 -19.435 1.00 74.50 86 ARG A O 1
ATOM 672 N N . ARG A 1 87 ? 9.459 -4.535 -18.368 1.00 74.94 87 ARG A N 1
ATOM 673 C CA . ARG A 1 87 ? 8.770 -4.072 -19.568 1.00 74.94 87 ARG A CA 1
ATOM 674 C C . ARG A 1 87 ? 9.384 -2.767 -20.076 1.00 74.94 87 ARG A C 1
ATOM 676 O O . ARG A 1 87 ? 9.473 -2.596 -21.291 1.00 74.94 87 ARG A O 1
ATOM 683 N N . VAL A 1 88 ? 9.808 -1.864 -19.184 1.00 71.69 88 VAL A N 1
ATOM 684 C CA . VAL A 1 88 ? 10.428 -0.575 -19.547 1.00 71.69 88 VAL A CA 1
ATOM 685 C C . VAL A 1 88 ? 11.904 -0.473 -19.122 1.00 71.69 88 VAL A C 1
ATOM 687 O O . VAL A 1 88 ? 12.299 -1.054 -18.109 1.00 71.69 88 VAL A O 1
ATOM 690 N N . PRO A 1 8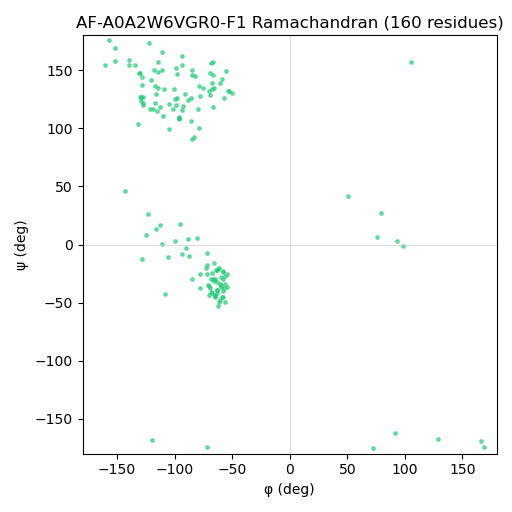9 ? 12.757 0.266 -19.866 1.00 76.19 89 PRO A N 1
ATOM 691 C CA . PRO A 1 89 ? 14.132 0.526 -19.446 1.00 76.19 89 PRO A CA 1
ATOM 692 C C . PRO A 1 89 ? 14.195 1.239 -18.091 1.00 76.19 89 PRO A C 1
ATOM 694 O O . PRO A 1 89 ? 13.393 2.136 -17.820 1.00 76.19 89 PRO A O 1
ATOM 697 N N . ARG A 1 90 ? 15.192 0.871 -17.277 1.00 76.75 90 ARG A N 1
ATOM 698 C CA . ARG A 1 90 ? 15.465 1.489 -15.973 1.00 76.75 90 ARG A CA 1
ATOM 699 C C . ARG A 1 90 ? 15.579 3.008 -16.100 1.00 76.75 90 ARG A C 1
ATOM 701 O O . ARG A 1 90 ? 16.302 3.512 -16.962 1.00 76.75 90 ARG A O 1
ATOM 708 N N . ARG A 1 91 ? 14.895 3.728 -15.211 1.00 78.19 91 ARG A N 1
ATOM 709 C CA . ARG A 1 91 ? 14.987 5.192 -15.106 1.00 78.19 91 ARG A CA 1
ATOM 710 C C . ARG A 1 91 ? 15.937 5.576 -13.974 1.00 78.19 91 ARG A C 1
ATOM 712 O O . ARG A 1 91 ? 16.101 4.828 -13.017 1.00 78.19 91 ARG A O 1
ATOM 719 N N . ALA A 1 92 ? 16.577 6.739 -14.093 1.00 76.81 92 ALA A N 1
ATOM 720 C CA . ALA A 1 92 ? 17.643 7.163 -13.178 1.00 76.81 92 ALA A CA 1
ATOM 721 C C . ALA A 1 92 ? 17.195 7.276 -11.710 1.00 76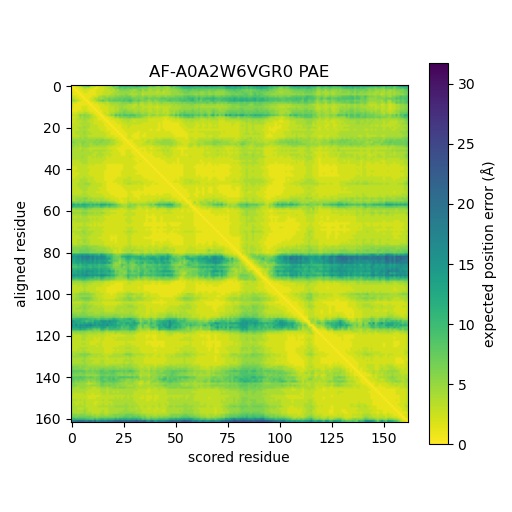.81 92 ALA A C 1
ATOM 723 O O . ALA A 1 92 ? 18.012 7.114 -10.809 1.00 76.81 92 ALA A O 1
ATOM 724 N N . LEU A 1 93 ? 15.911 7.556 -11.486 1.00 81.81 93 LEU A N 1
ATOM 725 C CA . LEU A 1 93 ? 15.348 7.869 -10.174 1.00 81.81 93 LEU A CA 1
ATOM 726 C C . LEU A 1 93 ? 14.195 6.912 -9.819 1.00 81.81 93 LEU A C 1
ATOM 728 O O . LEU A 1 93 ? 13.282 7.259 -9.076 1.00 81.81 93 LEU A O 1
ATOM 732 N N . GLU A 1 94 ? 14.221 5.699 -10.385 1.00 89.25 94 GLU A N 1
ATOM 733 C CA . GLU A 1 94 ? 13.263 4.657 -10.021 1.00 89.25 94 GLU A CA 1
ATOM 734 C C . GLU A 1 94 ? 13.504 4.147 -8.592 1.00 89.25 94 GLU A C 1
ATOM 736 O O . GLU A 1 94 ? 14.644 4.037 -8.133 1.00 89.25 94 GLU A O 1
ATOM 741 N N . GLN A 1 95 ? 12.424 3.752 -7.925 1.00 93.69 95 GLN A N 1
ATOM 742 C CA . GLN A 1 95 ? 12.471 2.979 -6.687 1.00 93.69 95 GLN A CA 1
ATOM 743 C C . GLN A 1 95 ? 11.866 1.596 -6.936 1.00 93.69 95 GLN A C 1
ATOM 745 O O . GLN A 1 95 ? 11.060 1.415 -7.850 1.00 93.69 95 GLN A O 1
ATOM 750 N N . ALA A 1 96 ? 12.218 0.611 -6.117 1.00 94.44 96 ALA A N 1
ATOM 751 C CA . ALA A 1 96 ? 11.535 -0.678 -6.114 1.00 94.44 96 ALA A CA 1
ATOM 752 C C . ALA A 1 96 ? 11.159 -1.086 -4.690 1.00 94.44 96 ALA A C 1
ATOM 754 O O . ALA A 1 96 ? 11.883 -0.778 -3.748 1.00 94.44 96 ALA A O 1
ATOM 755 N N . ALA A 1 97 ? 10.047 -1.792 -4.537 1.00 97.19 97 ALA A N 1
ATOM 756 C CA . ALA A 1 97 ? 9.707 -2.524 -3.325 1.00 97.19 97 ALA A CA 1
ATOM 757 C C . ALA A 1 97 ? 9.651 -4.015 -3.659 1.00 97.19 97 ALA A C 1
ATOM 759 O O . ALA A 1 97 ? 8.987 -4.398 -4.624 1.00 97.19 97 ALA A O 1
ATOM 760 N N . VAL A 1 98 ? 10.336 -4.830 -2.863 1.00 97.69 98 VAL A N 1
ATOM 761 C CA . VAL A 1 98 ? 10.180 -6.286 -2.836 1.00 97.69 98 VAL A CA 1
ATOM 762 C C . VAL A 1 98 ? 9.285 -6.611 -1.648 1.00 97.69 98 VAL A C 1
ATOM 764 O O . VAL A 1 98 ? 9.559 -6.155 -0.540 1.00 97.69 98 VAL A O 1
ATOM 767 N N . ILE A 1 99 ? 8.190 -7.327 -1.893 1.00 98.56 99 ILE A N 1
ATOM 768 C CA . ILE A 1 99 ? 7.163 -7.662 -0.904 1.00 98.56 99 ILE A CA 1
ATOM 769 C C . ILE A 1 99 ? 7.064 -9.180 -0.837 1.00 98.56 99 ILE A C 1
ATOM 771 O O . ILE A 1 99 ? 6.674 -9.804 -1.825 1.00 98.56 99 ILE A O 1
ATOM 775 N N . ASN A 1 100 ? 7.384 -9.765 0.312 1.00 98.50 100 ASN A N 1
ATOM 776 C CA . ASN A 1 100 ? 7.279 -11.204 0.524 1.00 98.50 100 ASN A CA 1
ATOM 777 C C . ASN A 1 100 ? 6.011 -11.498 1.309 1.00 98.50 100 ASN A C 1
ATOM 779 O O . ASN A 1 100 ? 5.886 -11.075 2.450 1.00 98.50 100 ASN A O 1
ATOM 783 N N . GLY A 1 101 ? 5.074 -12.225 0.709 1.00 97.06 101 GLY A N 1
ATOM 784 C CA . GLY A 1 101 ? 3.866 -12.654 1.396 1.00 97.06 101 GLY A CA 1
ATOM 785 C C . GLY A 1 101 ? 3.681 -14.181 1.404 1.00 97.06 101 GLY A C 1
ATOM 786 O O . GLY A 1 101 ? 4.408 -14.916 0.727 1.00 97.06 101 GLY A O 1
ATOM 787 N N . PRO A 1 102 ? 2.664 -14.677 2.127 1.00 97.56 102 PRO A N 1
ATOM 788 C CA . PRO A 1 102 ? 1.750 -13.876 2.928 1.00 97.56 102 PRO A CA 1
ATOM 789 C C . PRO A 1 102 ? 2.406 -13.488 4.262 1.00 97.56 102 PRO A C 1
ATOM 791 O O . PRO A 1 102 ? 3.021 -14.322 4.924 1.00 97.56 102 PRO A O 1
ATOM 794 N N . THR A 1 103 ? 2.242 -12.234 4.675 1.00 96.69 103 THR A N 1
ATOM 795 C CA . THR A 1 103 ? 2.629 -11.735 5.997 1.00 96.69 103 THR A CA 1
ATOM 796 C C . THR A 1 103 ? 1.381 -11.239 6.724 1.00 96.69 103 THR A C 1
ATOM 798 O O . THR A 1 103 ? 0.747 -10.289 6.249 1.00 96.69 103 THR A O 1
ATOM 801 N N . PRO A 1 104 ? 0.999 -11.853 7.858 1.00 95.44 104 PRO A N 1
ATOM 802 C CA . PRO A 1 104 ? -0.040 -11.302 8.717 1.00 95.44 104 PRO A CA 1
ATOM 803 C C . PRO A 1 104 ? 0.354 -9.890 9.148 1.00 95.44 104 PRO A C 1
ATOM 805 O O . PRO A 1 104 ? 1.458 -9.676 9.649 1.00 95.44 104 PRO A O 1
ATOM 808 N N . LEU A 1 105 ? -0.534 -8.926 8.916 1.00 98.38 105 LEU A N 1
ATOM 809 C CA . LEU A 1 105 ? -0.371 -7.595 9.485 1.00 98.38 105 LEU A CA 1
ATOM 810 C C . LEU A 1 105 ? -0.901 -7.617 10.916 1.00 98.38 105 LEU A C 1
ATOM 812 O O . LEU A 1 105 ? -1.891 -8.286 11.200 1.00 98.38 105 LEU A O 1
ATOM 816 N N . HIS A 1 106 ? -0.269 -6.864 11.801 1.00 98.44 106 HIS A N 1
ATOM 817 C CA . HIS A 1 106 ? -0.659 -6.7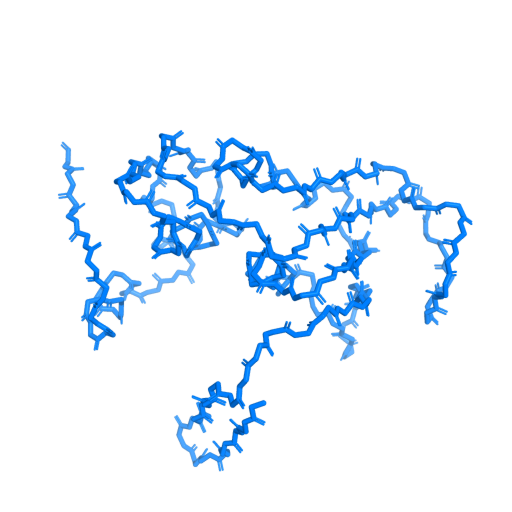31 13.196 1.00 98.44 106 HIS A CA 1
ATOM 818 C C . HIS A 1 106 ? -1.029 -5.290 13.523 1.00 98.44 106 HIS A C 1
ATOM 820 O O . HIS A 1 106 ? -0.495 -4.342 12.938 1.00 98.44 106 HIS A O 1
ATOM 826 N N . GLY A 1 107 ? -1.940 -5.153 14.483 1.00 97.94 107 GLY A N 1
ATOM 827 C CA . GLY A 1 107 ? -2.377 -3.879 15.024 1.00 97.94 107 GLY A CA 1
ATOM 828 C C . GLY A 1 107 ? -1.211 -2.981 15.433 1.00 97.94 107 GLY A C 1
ATOM 829 O O . GLY A 1 107 ? -0.285 -3.420 16.120 1.00 97.94 107 GLY A O 1
ATOM 830 N N . ALA A 1 108 ? -1.239 -1.724 14.991 1.00 97.50 108 ALA A N 1
ATOM 831 C CA . ALA A 1 108 ? -0.210 -0.745 15.316 1.00 97.50 108 ALA A CA 1
ATOM 832 C C . ALA A 1 108 ? -0.755 0.686 15.313 1.00 97.50 108 ALA A C 1
ATOM 834 O O . ALA A 1 108 ? -1.719 1.005 14.618 1.00 97.50 108 ALA A O 1
ATOM 835 N N . ASP A 1 109 ? -0.059 1.573 16.024 1.00 96.88 109 ASP A N 1
ATOM 836 C CA . ASP A 1 109 ? -0.283 3.013 15.925 1.00 96.88 109 ASP A CA 1
ATOM 837 C C . ASP A 1 109 ? 0.420 3.560 14.678 1.00 96.88 109 ASP A C 1
ATOM 839 O O . ASP A 1 109 ? 1.652 3.517 14.582 1.00 96.88 109 ASP A O 1
ATOM 843 N N . ILE A 1 110 ? -0.330 4.087 13.719 1.00 95.19 110 ILE A N 1
ATOM 844 C CA . ILE A 1 110 ? 0.201 4.625 12.461 1.00 95.19 110 ILE A CA 1
ATOM 845 C C . ILE A 1 110 ? -0.365 6.020 12.191 1.00 95.19 110 ILE A C 1
ATOM 847 O O . ILE A 1 110 ? -1.497 6.331 12.544 1.00 95.19 110 ILE A O 1
ATOM 851 N N . GLU A 1 111 ? 0.431 6.871 11.549 1.00 92.88 111 GLU A N 1
ATOM 852 C CA . GLU A 1 111 ? 0.046 8.237 11.189 1.00 92.88 111 GLU A CA 1
ATOM 853 C C . GLU A 1 111 ? -0.026 8.365 9.669 1.00 92.88 111 GLU A C 1
ATOM 855 O O . GLU A 1 111 ? 0.870 7.902 8.960 1.00 92.88 111 GLU A O 1
ATOM 860 N N . VAL A 1 112 ? -1.088 9.000 9.173 1.00 91.06 112 VAL A N 1
ATOM 861 C CA . VAL A 1 112 ? -1.251 9.355 7.761 1.00 91.06 112 VAL A CA 1
ATOM 862 C C . VAL A 1 112 ? -0.560 10.701 7.507 1.00 91.06 112 VAL A C 1
ATOM 864 O O . VAL A 1 112 ? -1.104 11.735 7.901 1.00 91.06 112 VAL A O 1
ATOM 867 N N . PRO A 1 113 ? 0.610 10.734 6.837 1.00 84.12 113 PRO A N 1
ATOM 868 C CA . PRO A 1 113 ? 1.388 11.966 6.697 1.00 84.12 113 PRO A CA 1
ATOM 869 C C . PRO A 1 113 ? 0.825 12.904 5.621 1.00 84.12 113 PRO A C 1
ATOM 871 O O . PRO A 1 113 ? 1.052 14.113 5.658 1.00 84.12 113 PRO A O 1
ATOM 874 N N . ASP A 1 114 ? 0.101 12.360 4.638 1.00 80.69 114 ASP A N 1
ATOM 875 C CA . ASP A 1 114 ? -0.431 13.118 3.515 1.00 80.69 114 ASP A CA 1
ATOM 876 C C . ASP A 1 114 ? -1.643 12.432 2.850 1.00 80.69 114 ASP A C 1
ATOM 878 O O . ASP A 1 114 ? -2.082 11.347 3.230 1.00 80.69 114 ASP A O 1
ATOM 882 N N . LEU A 1 115 ? -2.234 13.109 1.859 1.00 73.12 115 LEU A N 1
ATOM 883 C CA . LEU A 1 115 ? -3.434 12.637 1.161 1.00 73.12 115 LEU A CA 1
ATOM 884 C C . LEU A 1 115 ? -3.169 11.409 0.272 1.00 73.12 115 LEU A C 1
ATOM 886 O O . LEU A 1 115 ? -4.036 10.543 0.128 1.00 73.12 115 LEU A O 1
ATOM 890 N N . ARG A 1 116 ? -2.007 11.355 -0.387 1.00 75.44 116 ARG A N 1
ATOM 891 C CA . ARG A 1 116 ? -1.682 10.373 -1.425 1.00 75.44 116 ARG A CA 1
ATOM 892 C C . ARG A 1 116 ? -1.299 9.048 -0.775 1.00 75.44 116 ARG A C 1
ATOM 894 O O . ARG A 1 116 ? -0.179 8.827 -0.332 1.00 75.44 116 ARG A O 1
ATOM 901 N N . GLY A 1 117 ? -2.268 8.143 -0.764 1.00 73.38 117 GLY A N 1
ATOM 902 C CA . GLY A 1 117 ? -2.138 6.838 -0.128 1.00 73.38 117 GLY A CA 1
ATOM 903 C C . GLY A 1 117 ? -2.643 6.803 1.302 1.00 73.38 117 GLY A C 1
ATOM 904 O O . GLY A 1 117 ? -2.602 5.735 1.897 1.00 73.38 117 GLY A O 1
ATOM 905 N N . GLY A 1 118 ? -3.197 7.900 1.836 1.00 81.75 118 GLY A N 1
ATOM 906 C CA . GLY A 1 118 ? -3.779 7.918 3.181 1.00 81.75 118 GLY A CA 1
ATOM 907 C C . GLY A 1 118 ? -4.836 6.829 3.393 1.00 81.75 118 GLY A C 1
ATOM 908 O O . GLY A 1 118 ? -4.861 6.174 4.429 1.00 81.75 118 GLY A O 1
ATOM 909 N N . PHE A 1 119 ? -5.637 6.529 2.366 1.00 87.62 119 PHE A N 1
ATOM 910 C CA . PHE A 1 119 ? -6.583 5.413 2.424 1.00 87.62 119 PHE A CA 1
ATOM 911 C C . PHE A 1 119 ? -5.894 4.041 2.527 1.00 87.62 119 PHE A C 1
ATOM 913 O O . PHE A 1 119 ? -6.458 3.135 3.123 1.00 87.62 119 PHE A O 1
ATOM 920 N N . SER A 1 120 ? -4.681 3.865 1.985 1.00 92.19 120 SER A N 1
ATOM 921 C CA . SER A 1 120 ? -3.938 2.599 2.072 1.00 92.19 120 SER A CA 1
ATOM 922 C C . SER A 1 120 ? -3.507 2.280 3.505 1.00 92.19 120 SER A C 1
ATOM 924 O O . SER A 1 120 ? -3.474 1.108 3.857 1.00 92.19 120 SER A O 1
ATOM 926 N N . TYR A 1 121 ? -3.267 3.291 4.348 1.00 94.56 121 TYR A N 1
ATOM 927 C CA . TYR A 1 121 ? -3.041 3.095 5.788 1.00 94.56 121 TYR A CA 1
ATOM 928 C C . TYR A 1 121 ? -4.295 2.546 6.471 1.00 94.56 121 TYR A C 1
ATOM 930 O O . TYR A 1 121 ? -4.210 1.596 7.239 1.00 94.56 121 TYR A O 1
ATOM 938 N N . VAL A 1 122 ? -5.469 3.097 6.141 1.00 94.69 122 VAL A N 1
ATOM 939 C CA . VAL A 1 122 ? -6.751 2.609 6.674 1.00 94.69 122 VAL A CA 1
ATOM 940 C C . VAL A 1 122 ? -7.042 1.190 6.183 1.00 94.69 122 VAL A C 1
ATOM 942 O O . VAL A 1 122 ? -7.425 0.338 6.974 1.00 94.69 122 VAL A O 1
ATOM 945 N N . VAL A 1 123 ? -6.809 0.894 4.899 1.00 94.56 123 VAL A N 1
ATOM 946 C CA . VAL A 1 123 ? -6.977 -0.470 4.367 1.00 94.56 123 VAL A CA 1
ATOM 947 C C . VAL A 1 123 ? -6.011 -1.451 5.036 1.00 94.56 123 VAL A C 1
ATOM 949 O O . VAL A 1 123 ? -6.409 -2.574 5.324 1.00 94.56 123 VAL A O 1
ATOM 952 N N . ALA A 1 124 ? -4.768 -1.046 5.309 1.00 96.94 124 ALA A N 1
ATOM 953 C CA . ALA A 1 124 ? -3.813 -1.881 6.031 1.00 96.94 124 ALA A CA 1
ATOM 954 C C . ALA A 1 124 ? -4.266 -2.153 7.472 1.00 96.94 124 ALA A C 1
ATOM 956 O O . ALA A 1 124 ? -4.244 -3.305 7.891 1.00 96.94 124 ALA A O 1
ATOM 957 N N . ALA A 1 125 ? -4.736 -1.126 8.188 1.00 96.94 125 ALA A N 1
ATOM 958 C CA . ALA A 1 125 ? -5.311 -1.252 9.528 1.00 96.94 125 ALA A CA 1
ATOM 959 C C . ALA A 1 125 ? -6.507 -2.216 9.559 1.00 96.94 125 ALA A C 1
ATOM 961 O O . ALA A 1 125 ? -6.552 -3.099 10.406 1.00 96.94 125 ALA A O 1
ATOM 962 N N . LEU A 1 126 ? -7.424 -2.109 8.591 1.00 96.62 126 LEU A N 1
ATOM 963 C CA . LEU A 1 126 ? -8.577 -3.011 8.460 1.00 96.62 126 LEU A CA 1
ATOM 964 C C . LEU A 1 126 ? -8.191 -4.452 8.089 1.00 96.62 126 LEU A C 1
ATOM 966 O O . LEU A 1 126 ? -8.963 -5.376 8.330 1.00 96.62 126 LEU A O 1
ATOM 970 N N . ALA A 1 127 ? -7.033 -4.649 7.459 1.00 95.75 127 ALA A N 1
ATOM 971 C CA . ALA A 1 127 ? -6.520 -5.970 7.104 1.00 95.75 127 ALA A CA 1
ATOM 972 C C . ALA A 1 127 ? -5.695 -6.620 8.229 1.00 95.75 127 ALA A C 1
ATOM 974 O O . ALA A 1 127 ? -5.327 -7.787 8.100 1.00 95.75 127 ALA A O 1
ATOM 975 N N . ALA A 1 128 ? -5.368 -5.877 9.287 1.00 97.81 128 ALA A N 1
ATOM 976 C CA . ALA A 1 128 ? -4.501 -6.338 10.357 1.00 97.81 128 ALA A CA 1
ATOM 977 C C . ALA A 1 128 ? -5.246 -7.131 11.434 1.00 97.81 128 ALA A C 1
ATOM 979 O O . ALA A 1 128 ? -6.418 -6.903 11.721 1.00 97.81 128 ALA A O 1
ATOM 980 N N . GLU A 1 129 ? -4.532 -8.059 12.060 1.00 97.56 129 GLU A N 1
ATOM 981 C CA . GLU A 1 129 ? -4.981 -8.757 13.254 1.00 97.56 129 GLU A CA 1
ATOM 982 C C . GLU A 1 129 ? -4.808 -7.861 14.485 1.00 97.56 129 GLU A C 1
ATOM 984 O O . GLU A 1 129 ? -3.712 -7.364 14.764 1.00 97.56 129 GLU A O 1
ATOM 989 N N . GLY A 1 130 ? -5.879 -7.705 15.263 1.00 96.88 130 GLY A N 1
ATOM 990 C CA . GLY A 1 130 ? -5.901 -6.854 16.450 1.00 96.88 130 GLY A CA 1
ATOM 991 C C . GLY A 1 130 ? -6.366 -5.431 16.147 1.00 96.88 130 GLY A C 1
ATOM 992 O O . GLY A 1 130 ? -7.004 -5.172 15.132 1.00 96.88 130 GLY A O 1
ATOM 993 N N . GLU A 1 131 ? -6.072 -4.509 17.059 1.00 97.25 131 GLU A N 1
ATOM 994 C CA . GLU A 1 131 ? -6.532 -3.121 16.986 1.00 97.25 131 GLU A CA 1
ATOM 995 C C . GLU A 1 131 ? -5.418 -2.208 16.462 1.00 97.25 131 GLU A C 1
ATOM 997 O O . GLU A 1 131 ? -4.272 -2.293 16.907 1.00 97.25 131 GLU A O 1
ATOM 1002 N N . SER A 1 132 ? -5.749 -1.333 15.511 1.00 97.88 132 SER A N 1
ATOM 1003 C CA . SER A 1 132 ? -4.838 -0.302 15.003 1.00 97.88 132 SER A CA 1
ATOM 1004 C C . SER A 1 132 ? -5.395 1.083 15.294 1.00 97.88 132 SER A C 1
ATOM 1006 O O . SER A 1 132 ? -6.559 1.351 15.003 1.00 97.88 132 SER A O 1
ATOM 1008 N N . THR A 1 133 ? -4.540 1.997 15.747 1.00 97.00 133 THR A N 1
ATOM 1009 C CA . THR A 1 133 ? -4.884 3.420 15.849 1.00 97.00 133 THR A CA 1
ATOM 1010 C C . THR A 1 133 ? -4.329 4.152 14.635 1.00 97.00 133 THR A C 1
ATOM 1012 O O . THR A 1 133 ? -3.116 4.175 14.425 1.00 97.00 133 THR A O 1
ATOM 1015 N N . VAL A 1 134 ? -5.192 4.789 13.840 1.00 95.50 134 VAL A N 1
ATOM 1016 C CA . VAL A 1 134 ? -4.768 5.576 12.670 1.00 95.50 134 VAL A CA 1
ATOM 1017 C C . VAL A 1 134 ? -4.991 7.064 12.931 1.00 95.50 134 VAL A C 1
ATOM 1019 O O . VAL A 1 134 ? -6.127 7.535 12.970 1.00 95.50 134 VAL A O 1
ATOM 1022 N N . SER A 1 135 ? -3.911 7.829 13.080 1.00 94.50 135 SER A N 1
ATOM 1023 C CA . SER A 1 135 ? -3.962 9.286 13.241 1.00 94.50 135 SER A CA 1
ATOM 1024 C C . SER A 1 135 ? -3.814 10.015 11.898 1.00 94.50 135 SER A C 1
ATOM 1026 O O . SER A 1 135 ? -3.398 9.445 10.888 1.00 94.50 135 SER A O 1
ATOM 1028 N N . GLY A 1 136 ? -4.209 11.293 11.843 1.00 90.81 136 GLY A N 1
ATOM 1029 C CA . GLY A 1 136 ? -4.094 12.111 10.623 1.00 90.81 136 GLY A CA 1
ATOM 1030 C C . GLY A 1 136 ? -5.138 11.812 9.534 1.00 90.81 136 GLY A C 1
ATOM 1031 O O . GLY A 1 136 ? -5.101 12.403 8.452 1.00 90.81 136 GLY A O 1
ATOM 1032 N N . VAL A 1 137 ? -6.126 10.953 9.812 1.00 90.25 137 VAL A N 1
ATOM 1033 C CA . VAL A 1 137 ? -7.136 10.512 8.831 1.00 90.25 137 VAL A CA 1
ATOM 1034 C C . VAL A 1 137 ? -8.002 11.638 8.258 1.00 90.25 137 VAL A C 1
ATOM 1036 O O . VAL A 1 137 ? -8.542 11.502 7.160 1.00 90.25 137 VAL A O 1
ATO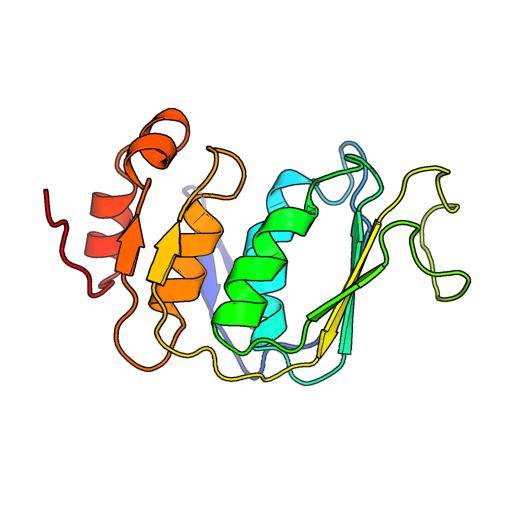M 1039 N N . GLY A 1 138 ? -8.086 12.789 8.935 1.00 86.88 138 GLY A N 1
ATOM 1040 C CA . GLY A 1 138 ? -8.801 13.969 8.441 1.00 86.88 138 GLY A CA 1
ATOM 1041 C C . GLY A 1 138 ? -8.313 14.444 7.066 1.00 86.88 138 GLY A C 1
ATOM 1042 O O . GLY A 1 138 ? -9.103 14.973 6.283 1.00 86.88 138 GLY A O 1
ATOM 1043 N N . ILE A 1 139 ? -7.047 14.188 6.714 1.00 87.50 139 ILE A N 1
ATOM 1044 C CA . ILE A 1 139 ? -6.484 14.545 5.405 1.00 87.50 139 ILE A CA 1
ATOM 1045 C C . ILE A 1 139 ? -7.153 13.758 4.264 1.00 87.50 139 ILE A C 1
ATOM 1047 O O . ILE A 1 139 ? -7.309 14.312 3.176 1.00 87.50 139 ILE A O 1
ATOM 1051 N N . ILE A 1 140 ? -7.610 12.520 4.501 1.00 87.12 140 ILE A N 1
ATOM 1052 C CA . ILE A 1 140 ? -8.225 11.638 3.486 1.00 87.12 140 ILE A CA 1
ATOM 1053 C C . ILE A 1 140 ? -9.475 12.283 2.870 1.00 87.12 140 ILE A C 1
ATOM 1055 O O . ILE A 1 140 ? -9.702 12.174 1.661 1.00 87.12 140 ILE A O 1
ATOM 1059 N N . SER A 1 141 ? -10.236 13.037 3.670 1.00 83.38 141 SER A N 1
ATOM 1060 C CA . SER A 1 141 ? -11.448 13.746 3.231 1.00 83.38 141 SER A CA 1
ATOM 1061 C C . SER A 1 141 ? -11.208 14.731 2.077 1.00 83.38 141 SER A C 1
ATOM 1063 O O . SER A 1 141 ? -12.126 15.023 1.314 1.00 83.38 141 SER A O 1
ATOM 1065 N N . ARG A 1 142 ? -9.965 15.202 1.887 1.00 86.38 142 ARG A N 1
ATOM 1066 C CA . ARG A 1 142 ? -9.591 16.117 0.794 1.00 86.38 142 ARG A CA 1
ATOM 1067 C C . ARG A 1 142 ? -9.571 15.454 -0.586 1.00 86.38 142 ARG A C 1
ATOM 1069 O O . ARG A 1 142 ? -9.559 16.173 -1.579 1.00 86.38 142 ARG A O 1
ATOM 1076 N N . GLY A 1 143 ? -9.517 14.122 -0.659 1.00 85.75 143 GLY A N 1
ATOM 1077 C CA . GLY A 1 143 ? -9.503 13.375 -1.925 1.00 85.75 143 GLY A CA 1
ATOM 1078 C C . GLY A 1 143 ? -10.553 12.272 -2.028 1.00 85.75 143 GLY A C 1
ATOM 1079 O O . GLY A 1 143 ? -10.785 11.776 -3.127 1.00 85.75 143 GLY A O 1
ATOM 1080 N N . TYR A 1 144 ? -11.206 11.908 -0.922 1.00 87.31 144 TYR A N 1
ATOM 1081 C CA . TYR A 1 144 ? -12.219 10.857 -0.886 1.00 87.31 144 TYR A CA 1
ATOM 1082 C C . TYR A 1 144 ? -13.468 11.338 -0.150 1.00 87.31 144 TYR A C 1
ATOM 1084 O O . TYR A 1 144 ? -13.514 11.400 1.078 1.00 87.31 144 TYR A O 1
ATOM 1092 N N . GLU A 1 145 ? -14.511 11.654 -0.915 1.00 91.38 145 GLU A N 1
ATOM 1093 C CA . GLU A 1 145 ? -15.811 12.020 -0.359 1.00 91.38 145 GLU A CA 1
ATOM 1094 C C . GLU A 1 145 ? -16.470 10.814 0.328 1.00 91.38 145 GLU A C 1
ATOM 1096 O O . GLU A 1 145 ? -16.531 9.721 -0.257 1.00 91.38 145 GLU A O 1
ATOM 1101 N N . LYS A 1 146 ? -17.004 11.040 1.541 1.00 92.19 146 LYS A N 1
ATOM 1102 C CA . LYS A 1 146 ? -17.754 10.051 2.338 1.00 92.19 146 LYS A CA 1
ATOM 1103 C C . LYS A 1 146 ? -17.013 8.718 2.473 1.00 92.19 146 LYS A C 1
ATOM 1105 O O . LYS A 1 146 ? -17.586 7.647 2.303 1.00 92.19 146 LYS A O 1
ATOM 1110 N N . PHE A 1 147 ? -15.701 8.793 2.689 1.00 91.38 147 PHE A N 1
ATOM 1111 C CA . PHE A 1 147 ? -14.842 7.613 2.736 1.00 91.38 147 PHE A CA 1
ATOM 1112 C C . PHE A 1 147 ? -15.256 6.644 3.852 1.00 91.38 147 PHE A C 1
ATOM 1114 O O . PHE A 1 147 ? -15.445 5.462 3.584 1.00 91.38 147 PHE A O 1
ATOM 1121 N N . PHE A 1 148 ? -15.472 7.155 5.065 1.00 91.88 148 PHE A N 1
ATOM 1122 C CA . PHE A 1 148 ? -15.890 6.346 6.211 1.00 91.88 148 PHE A CA 1
ATOM 1123 C C . PHE A 1 148 ? -17.303 5.785 6.052 1.00 91.88 148 PHE A C 1
ATOM 1125 O O . PHE A 1 148 ? -17.482 4.594 6.266 1.00 91.88 148 PHE A O 1
ATOM 1132 N N . ASP A 1 149 ? -18.264 6.569 5.551 1.00 94.81 149 ASP A N 1
ATOM 1133 C CA . ASP A 1 149 ? -19.617 6.069 5.253 1.00 94.81 149 ASP A CA 1
ATOM 1134 C C . ASP A 1 149 ? -19.587 4.885 4.268 1.00 94.81 149 ASP A C 1
ATOM 1136 O O . ASP A 1 149 ? -20.366 3.943 4.380 1.00 94.81 149 ASP A O 1
ATOM 1140 N N . LYS A 1 150 ? -18.679 4.917 3.281 1.00 94.69 150 LYS A N 1
ATOM 1141 C CA . LYS A 1 150 ? -18.500 3.813 2.324 1.00 94.69 150 LYS A CA 1
ATOM 1142 C C . LYS A 1 150 ? -17.885 2.578 2.976 1.00 94.69 150 LYS A C 1
ATOM 1144 O O . LYS A 1 150 ? -18.233 1.474 2.578 1.00 94.69 150 LYS A O 1
ATOM 1149 N N . LEU A 1 151 ? -16.971 2.750 3.929 1.00 94.44 151 LEU A N 1
ATOM 1150 C CA . LEU A 1 151 ? -16.389 1.638 4.684 1.00 94.44 151 LEU A CA 1
ATOM 1151 C C . LEU A 1 151 ? -17.417 1.008 5.630 1.00 94.44 151 LEU A C 1
ATOM 1153 O O . LEU A 1 151 ? -17.541 -0.212 5.651 1.00 94.44 151 LEU A O 1
ATOM 1157 N N . ASP A 1 152 ? -18.201 1.827 6.330 1.00 95.56 152 ASP A N 1
ATOM 1158 C CA . ASP A 1 152 ? -19.312 1.383 7.179 1.00 95.56 152 ASP A CA 1
ATOM 1159 C C . ASP A 1 152 ? -20.355 0.600 6.362 1.00 95.56 152 ASP A C 1
ATOM 1161 O O . ASP A 1 152 ? -20.717 -0.525 6.700 1.00 95.56 152 ASP A O 1
ATOM 1165 N N . ALA A 1 153 ? -20.726 1.106 5.179 1.00 96.81 153 ALA A N 1
ATOM 1166 C CA . ALA A 1 153 ? -21.611 0.395 4.252 1.00 96.81 153 ALA A CA 1
ATOM 1167 C C . ALA A 1 153 ? -21.040 -0.946 3.739 1.00 96.81 153 ALA A C 1
ATOM 1169 O O . ALA A 1 153 ? -21.800 -1.799 3.275 1.00 96.81 153 ALA A O 1
ATOM 1170 N N . LEU A 1 154 ? -19.717 -1.137 3.802 1.00 95.25 154 LEU A N 1
ATOM 1171 C CA . LEU A 1 154 ? -19.035 -2.399 3.491 1.00 95.25 154 LEU A CA 1
ATOM 1172 C C . LEU A 1 154 ? -18.868 -3.310 4.721 1.00 95.25 154 LEU A C 1
ATOM 1174 O O . LEU A 1 154 ? -18.380 -4.430 4.567 1.00 95.25 154 LEU A O 1
ATOM 1178 N N . GLY A 1 155 ? -19.289 -2.865 5.909 1.00 96.62 155 GLY A N 1
ATOM 1179 C CA . GLY A 1 155 ? -19.183 -3.604 7.166 1.00 96.62 155 GLY A CA 1
ATOM 1180 C C . GLY A 1 155 ? -17.792 -3.559 7.798 1.00 96.62 155 GLY A C 1
ATOM 1181 O O . GLY A 1 155 ? -17.412 -4.512 8.475 1.00 96.62 155 GLY A O 1
ATOM 1182 N N . ALA A 1 156 ? -17.012 -2.506 7.538 1.00 96.44 156 ALA A N 1
ATOM 1183 C CA . ALA A 1 156 ? -15.743 -2.288 8.227 1.00 96.44 156 ALA A CA 1
ATOM 1184 C C . ALA A 1 156 ? -15.976 -1.978 9.716 1.00 96.44 156 ALA A C 1
ATOM 1186 O O . ALA A 1 156 ? -16.874 -1.210 10.047 1.00 96.44 156 ALA A O 1
ATOM 1187 N N . ASP A 1 157 ? -15.140 -2.539 10.588 1.00 96.75 157 ASP A N 1
ATOM 1188 C CA . ASP A 1 157 ? -15.190 -2.327 12.038 1.00 96.75 157 ASP A CA 1
ATOM 1189 C C . ASP A 1 157 ? -14.191 -1.232 12.441 1.00 96.75 157 ASP A C 1
ATOM 1191 O O . ASP A 1 157 ? -12.978 -1.420 12.317 1.00 96.75 157 ASP A O 1
ATOM 1195 N N . PHE A 1 158 ? -14.692 -0.055 12.821 1.00 95.69 158 PHE A N 1
ATOM 1196 C CA . PHE A 1 158 ? -13.874 1.077 13.257 1.00 95.69 158 PHE A CA 1
ATOM 1197 C C . PHE A 1 158 ? -14.689 2.088 14.072 1.00 95.69 158 PHE A C 1
ATOM 1199 O O . PHE A 1 158 ? -15.881 2.274 13.839 1.00 95.69 158 PHE A O 1
ATOM 1206 N N . ASP A 1 159 ? -13.996 2.835 14.932 1.00 94.88 159 ASP A N 1
ATOM 1207 C CA . ASP A 1 159 ? -14.526 4.003 15.634 1.00 94.88 159 ASP A CA 1
ATOM 1208 C C . ASP A 1 159 ? -13.701 5.253 15.298 1.00 94.88 159 ASP A C 1
ATOM 1210 O O . ASP A 1 159 ? -12.471 5.210 15.203 1.00 94.88 159 ASP A O 1
ATOM 1214 N N . ILE A 1 160 ? -14.369 6.400 15.139 1.00 90.75 160 ILE A N 1
ATOM 1215 C CA . ILE A 1 160 ? -13.695 7.698 14.995 1.00 90.75 160 ILE A CA 1
ATOM 1216 C C . ILE A 1 160 ? -13.646 8.372 16.364 1.00 90.75 160 ILE A C 1
ATOM 1218 O O . ILE A 1 160 ? -14.663 8.842 16.875 1.00 90.75 160 ILE A O 1
ATOM 1222 N N . VAL A 1 161 ? -12.443 8.453 16.930 1.00 86.19 161 VAL A N 1
ATOM 1223 C CA . VAL A 1 161 ? -12.174 9.158 18.188 1.00 86.19 161 VAL A CA 1
ATOM 1224 C C . VAL A 1 161 ? -11.628 10.552 17.872 1.00 86.19 161 VAL A C 1
ATOM 1226 O O . VAL A 1 161 ? -10.695 10.688 17.078 1.00 86.19 161 VAL A O 1
ATOM 1229 N N . GLY A 1 162 ? -12.263 11.582 18.441 1.00 72.25 162 GLY A N 1
ATOM 1230 C CA . GLY A 1 162 ? -11.935 12.999 18.231 1.00 72.25 162 GLY A CA 1
ATOM 1231 C C . GLY A 1 162 ? -10.934 13.567 19.224 1.00 72.25 162 GLY A C 1
ATOM 1232 O O . GLY A 1 162 ? -10.884 13.064 20.369 1.00 72.25 162 GLY A O 1
#

Nearest PDB structures (foldseek):
  3zh3-assembly1_A  TM=9.332E-01  e=1.670E-11  Streptococcus pneumoniae D39
  3r38-assembly1_A  TM=9.295E-01  e=2.629E-11  Listeria monocytogenes
  6q0a-assembly1_A  TM=9.250E-01  e=7.418E-11  Clostridioides difficile 630
  3sg1-assembly1_A  TM=9.258E-01  e=4.139E-11  Bacillus anthracis
  5ujs-assembly1_B  TM=9.227E-01  e=5.027E-11  Campylobacter jejuni subsp. jejuni NCTC 11168 = ATCC 700819

Secondary structure (DSSP, 8-state):
-EEEEETTEEEEE--SSBPP-EEEB-STTSB-GGGHHHHHHHHTTBSEEEEEEE-S-TT--TTHHHHHHTT-EEEEETT--SSS--SSPPPTT-EEEEEEE----B--EEE--SSTTHHHHHHHHHHSBS--EEE-GGGGGGTSTTHHHHHHHTT-------

Radius of gyration: 16.19 Å; Cα contacts (8 Å, |Δi|>4): 287; chains: 1; bounding box: 44×34×39 Å

Sequence (162 aa):
GWFDVQEHGILFRRGGPIKPVVVETDVHPGYMTDWQQPLIVALTQAEGESIVHETVYENRLGFTQALVKMGADIVVHPHGLEGGARRVPRRALEQAAVINGPTPLHGADIEVPDLRGGFSYVVAALAAEGESTVSGVGIISRGYEKFFDKLDALGADFDIVG